Protein AF-A0A9D6R4K4-F1 (afdb_monomer)

Foldseek 3Di:
DDADDDDDPDPPLDPVCLVVVQVLCVSLPNLLAEEEEEAQQCLVPCSVVQQVSNQVSVVVSNYNYDYLDPNDPVSVPDPVSVVSVVSGSHYHYHHHHD

Solvent-accessible surface area (backbone atoms only — not comparable to full-atom values): 5668 Å² total; per-residue (Å²): 132,88,79,92,83,85,88,77,97,69,74,77,74,35,81,90,42,51,66,60,53,50,53,50,34,48,77,24,53,36,84,69,13,29,36,36,25,31,20,40,31,17,44,90,70,55,30,67,59,54,21,49,47,42,34,52,39,43,42,75,73,62,35,47,57,44,69,45,86,45,54,49,77,77,42,71,79,29,69,69,54,52,57,57,56,72,66,40,51,38,80,44,76,48,74,68,63,132

Nearest PDB structures (foldseek):
  6a4s-assembly1_B  TM=7.081E-01  e=1.751E-01  Salmonella enterica subsp. enterica serovar Typhimurium str. LT2
  5jx2-assembly1_A  TM=6.460E-01  e=1.888E+00  Treponema pallidum subsp. pallidum str. Nichols
  6bgd-assembly1_A  TM=5.682E-01  e=2.290E+00  Treponema pallidum subsp. pallidum str. Nichols
  6bgc-assembly1_A  TM=5.449E-01  e=3.157E+00  Treponema pallidum subsp. pallidum str. Nichols
  4rzs-assembly1_A  TM=5.270E-01  e=5.631E+00  Escherichia coli DH1

pLDDT: mean 96.29, std 3.65, range [66.81, 98.69]

Secondary structure (DSSP, 8-state):
-PPP-----S-TTSGGGHHHHHHHHHHTTGGG-EEEEE-GGGGGS-HHHHHHHHHHHHHHTT-EEEE----SHHHHT-HHHHHHHHT-SEEEEPPS--

Sequence (98 aa):
MAGTIALVGGGEFRAPCDEMDRALIELAGGQSARVGIIPTAAARENPRLAAQNGVNHFRRLGASTGAIMIVQRANADSPRFAAQIDDLTLAYLTGGDP

Structure (mmCIF, N/CA/C/O backbone):
data_AF-A0A9D6R4K4-F1
#
_entry.id   AF-A0A9D6R4K4-F1
#
loop_
_atom_site.group_PDB
_atom_site.id
_atom_site.type_symbol
_atom_site.label_atom_id
_atom_site.label_alt_id
_atom_site.label_comp_id
_atom_site.label_asym_id
_atom_site.label_entity_id
_atom_site.label_seq_id
_atom_site.pdbx_PDB_ins_code
_atom_site.Cartn_x
_atom_site.Cartn_y
_atom_site.Cartn_z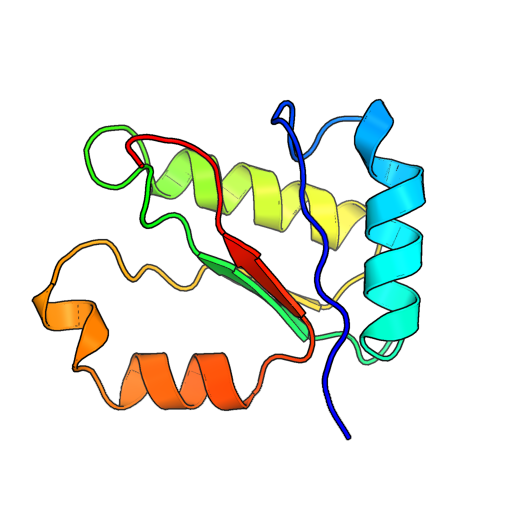
_atom_site.occupancy
_atom_site.B_iso_or_equiv
_atom_site.auth_seq_id
_atom_site.auth_comp_id
_atom_site.auth_asym_id
_atom_site.auth_atom_id
_atom_site.pdbx_PDB_model_num
ATOM 1 N N . MET A 1 1 ? -21.119 2.756 -0.374 1.00 66.81 1 MET A N 1
ATOM 2 C CA . MET A 1 1 ? -20.572 4.078 0.008 1.00 66.81 1 MET A CA 1
ATOM 3 C C . MET A 1 1 ? -19.236 4.226 -0.705 1.00 66.81 1 MET A C 1
ATOM 5 O O . MET A 1 1 ? -18.588 3.205 -0.896 1.00 66.81 1 MET A O 1
ATOM 9 N N . ALA A 1 2 ? -18.861 5.419 -1.166 1.00 86.56 2 A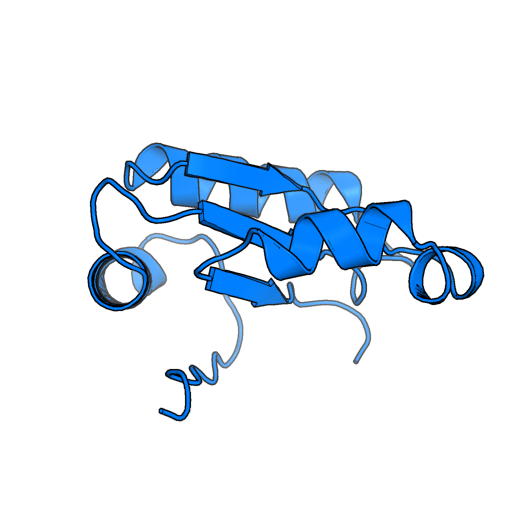LA A N 1
ATOM 10 C CA . ALA A 1 2 ? -17.538 5.620 -1.764 1.00 86.56 2 ALA A CA 1
ATOM 11 C C . ALA A 1 2 ? -16.448 5.536 -0.678 1.00 86.56 2 ALA A C 1
ATOM 13 O O . ALA A 1 2 ? -16.696 5.949 0.454 1.00 86.56 2 ALA A O 1
ATOM 14 N N . GLY A 1 3 ? -15.283 4.976 -1.013 1.00 91.25 3 GLY A N 1
ATOM 15 C CA . GLY A 1 3 ? -14.138 4.894 -0.102 1.00 91.25 3 GLY A CA 1
ATOM 16 C C . GLY A 1 3 ? -13.361 6.210 -0.001 1.00 91.25 3 GLY A C 1
ATOM 17 O O . GLY A 1 3 ? -13.528 7.110 -0.825 1.00 91.25 3 GLY A O 1
ATOM 18 N N . THR A 1 4 ? -12.492 6.309 1.004 1.00 95.88 4 THR A N 1
ATOM 19 C CA . THR A 1 4 ? -11.565 7.437 1.165 1.00 95.88 4 THR A CA 1
ATOM 20 C C . THR A 1 4 ? -10.443 7.359 0.134 1.00 95.88 4 THR A C 1
ATOM 22 O O . THR A 1 4 ? -9.875 6.292 -0.089 1.00 95.88 4 THR A O 1
ATOM 25 N N . ILE A 1 5 ? -10.084 8.501 -0.456 1.00 96.75 5 ILE A N 1
ATOM 26 C CA . ILE A 1 5 ? -8.920 8.639 -1.337 1.00 96.75 5 ILE A CA 1
ATOM 27 C C . ILE A 1 5 ? -7.928 9.591 -0.673 1.00 96.75 5 ILE A C 1
ATOM 29 O O . ILE A 1 5 ? -8.296 10.700 -0.288 1.00 96.75 5 ILE A O 1
ATOM 33 N N . ALA A 1 6 ? -6.671 9.164 -0.569 1.00 96.38 6 ALA A N 1
ATOM 34 C CA . ALA A 1 6 ? -5.558 9.999 -0.137 1.00 96.38 6 ALA A CA 1
ATOM 35 C C . ALA A 1 6 ? -4.616 10.256 -1.314 1.00 96.38 6 ALA A C 1
ATOM 37 O O . ALA A 1 6 ? -4.236 9.329 -2.027 1.00 96.38 6 ALA A O 1
ATOM 38 N N . LEU A 1 7 ? -4.236 11.519 -1.504 1.00 96.88 7 LEU A N 1
ATOM 39 C CA . LEU A 1 7 ? -3.258 11.934 -2.505 1.00 96.88 7 LEU A CA 1
ATOM 40 C C . LEU A 1 7 ? -1.982 12.344 -1.774 1.00 96.88 7 LEU A C 1
ATOM 42 O O . LEU A 1 7 ? -1.986 13.308 -1.010 1.00 96.88 7 LEU A O 1
ATOM 46 N N . VAL A 1 8 ? -0.904 11.591 -1.986 1.00 94.88 8 VAL A N 1
ATOM 47 C CA . VAL A 1 8 ? 0.360 11.753 -1.260 1.00 94.88 8 VAL A CA 1
ATOM 48 C C . VAL A 1 8 ? 1.436 12.201 -2.240 1.00 94.88 8 VAL A C 1
ATOM 50 O O . VAL A 1 8 ? 1.680 11.538 -3.242 1.00 94.88 8 VAL A O 1
ATOM 53 N N . GLY A 1 9 ? 2.094 13.327 -1.953 1.00 93.50 9 GLY A N 1
ATOM 54 C CA . GLY A 1 9 ? 3.105 13.932 -2.834 1.00 93.50 9 GLY A CA 1
ATOM 55 C C . GLY A 1 9 ? 4.474 13.234 -2.851 1.00 93.50 9 GLY A C 1
ATOM 56 O O . GLY A 1 9 ? 5.421 13.792 -3.399 1.00 93.50 9 GLY A O 1
ATOM 57 N N . GLY A 1 10 ? 4.595 12.054 -2.237 1.00 91.06 10 GLY A N 1
ATOM 58 C CA . GLY A 1 10 ? 5.835 11.285 -2.096 1.00 91.06 10 GLY A CA 1
ATOM 59 C C . GLY A 1 10 ? 6.452 11.338 -0.695 1.00 91.06 10 GLY A C 1
ATOM 60 O O . GLY A 1 10 ? 5.945 11.994 0.216 1.00 91.06 10 GLY A O 1
ATOM 61 N N . GLY A 1 11 ? 7.564 10.618 -0.524 1.00 92.12 11 GLY A N 1
ATOM 62 C CA . GLY A 1 11 ? 8.214 10.454 0.782 1.00 92.12 11 GLY A CA 1
ATOM 63 C C . GLY A 1 11 ? 7.541 9.390 1.649 1.00 92.12 11 GLY A C 1
ATOM 64 O O . GLY A 1 11 ? 7.671 9.432 2.872 1.00 92.12 11 GLY A O 1
ATOM 65 N N . GLU A 1 12 ? 6.843 8.456 1.005 1.00 94.62 12 GLU A N 1
ATOM 66 C CA . GLU A 1 12 ? 6.079 7.387 1.625 1.00 94.62 12 GLU A CA 1
ATOM 67 C C . GLU A 1 12 ? 6.896 6.559 2.623 1.00 94.62 12 GLU A C 1
ATOM 69 O O . GLU A 1 12 ? 8.119 6.417 2.522 1.00 94.62 12 GLU A O 1
ATOM 74 N N . PHE A 1 13 ? 6.185 5.972 3.588 1.00 96.62 13 PHE A N 1
ATOM 75 C CA . PHE A 1 13 ? 6.727 5.018 4.56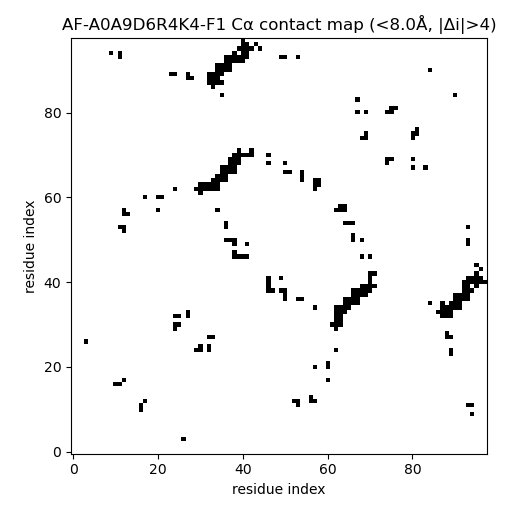2 1.00 96.62 13 PHE A CA 1
ATOM 76 C C . PHE A 1 13 ? 7.791 5.599 5.507 1.00 96.62 13 PHE A C 1
ATOM 78 O O . PHE A 1 13 ? 8.643 4.881 6.041 1.00 96.62 13 PHE A O 1
ATOM 85 N N . ARG A 1 14 ? 7.751 6.916 5.727 1.00 95.06 14 ARG A N 1
ATOM 86 C CA . ARG A 1 14 ? 8.639 7.645 6.643 1.00 95.06 14 ARG A CA 1
ATOM 87 C C . ARG A 1 14 ? 7.853 8.223 7.814 1.00 95.06 14 ARG A C 1
ATOM 89 O O . ARG A 1 14 ? 6.637 8.362 7.748 1.00 95.06 14 ARG A O 1
ATOM 96 N N . ALA A 1 15 ? 8.572 8.621 8.863 1.00 95.25 15 ALA A N 1
ATOM 97 C CA . ALA A 1 15 ? 7.981 9.193 10.075 1.00 95.25 15 ALA A CA 1
ATOM 98 C C . ALA A 1 15 ? 7.019 10.380 9.833 1.00 95.25 15 ALA A C 1
ATOM 100 O O . ALA A 1 15 ? 6.039 10.474 10.558 1.00 95.25 15 ALA A O 1
ATOM 101 N N . PRO A 1 16 ? 7.202 11.260 8.827 1.00 95.88 16 PRO A N 1
ATOM 102 C CA . PRO A 1 16 ? 6.208 12.299 8.541 1.00 95.88 16 PRO A CA 1
ATOM 103 C C . PRO A 1 16 ? 4.849 11.773 8.047 1.00 95.88 16 PRO A C 1
ATOM 105 O O . PRO A 1 16 ? 3.856 12.483 8.154 1.00 95.88 16 PRO A O 1
ATOM 108 N N . CYS A 1 17 ? 4.782 10.547 7.516 1.00 96.56 17 CYS A N 1
ATOM 109 C CA . CYS A 1 17 ? 3.538 9.932 7.037 1.00 96.56 17 CYS A CA 1
ATOM 110 C C . CYS A 1 17 ? 2.773 9.189 8.141 1.00 96.56 17 CYS A C 1
ATOM 112 O O . CYS A 1 17 ? 1.601 8.879 7.963 1.00 96.56 17 CYS A O 1
ATOM 114 N N . ASP A 1 18 ? 3.409 8.920 9.284 1.00 97.56 18 ASP A N 1
ATOM 115 C CA . ASP A 1 18 ? 2.869 8.089 10.365 1.00 97.56 18 ASP A CA 1
ATOM 116 C C . ASP A 1 18 ? 1.483 8.547 10.863 1.00 97.56 18 ASP A C 1
ATOM 118 O O . ASP A 1 18 ? 0.639 7.713 11.178 1.00 97.56 18 ASP A O 1
ATOM 122 N N . GLU A 1 19 ? 1.240 9.856 10.975 1.00 97.62 19 GLU A N 1
ATOM 123 C CA . GLU A 1 19 ? -0.054 10.392 11.430 1.00 97.62 19 GLU A CA 1
ATOM 124 C C . GLU A 1 19 ? -1.163 10.136 10.402 1.00 97.62 19 GLU A C 1
ATOM 126 O O . GLU A 1 19 ? -2.207 9.571 10.731 1.00 97.62 19 GLU A O 1
ATOM 131 N N . MET A 1 20 ? -0.899 10.481 9.140 1.00 97.25 20 MET A N 1
ATOM 132 C CA . MET A 1 20 ? -1.817 10.249 8.026 1.00 97.25 20 MET A CA 1
ATOM 133 C C . MET A 1 20 ? -2.106 8.755 7.847 1.00 97.25 20 MET A C 1
ATOM 135 O O . MET A 1 20 ? -3.262 8.363 7.723 1.00 97.25 20 MET A O 1
ATOM 139 N N . ASP A 1 21 ? -1.076 7.910 7.867 1.00 97.81 21 ASP A N 1
ATOM 140 C CA . ASP A 1 21 ? -1.230 6.475 7.639 1.00 97.81 21 ASP A CA 1
ATOM 141 C C . ASP A 1 21 ? -1.999 5.796 8.781 1.00 97.81 21 ASP A C 1
ATOM 143 O O . ASP A 1 21 ? -2.791 4.890 8.521 1.00 97.81 21 ASP A O 1
ATOM 147 N N . ARG A 1 22 ? -1.860 6.265 10.032 1.00 98.12 22 ARG A N 1
ATOM 148 C CA . ARG A 1 22 ? -2.733 5.826 11.137 1.00 98.12 22 ARG A CA 1
ATOM 149 C C . ARG A 1 22 ? -4.185 6.236 10.910 1.00 98.12 22 ARG A C 1
ATOM 151 O O . ARG A 1 22 ? -5.071 5.408 11.092 1.00 98.12 22 ARG A O 1
ATOM 158 N N . ALA A 1 23 ? -4.440 7.466 10.464 1.00 97.94 23 ALA A N 1
ATOM 159 C CA . ALA A 1 23 ? -5.799 7.899 10.139 1.00 97.94 23 ALA A CA 1
ATOM 160 C C . ALA A 1 23 ? -6.418 7.058 9.006 1.00 97.94 23 ALA A C 1
ATOM 162 O O . ALA A 1 23 ? -7.593 6.700 9.073 1.00 97.94 23 ALA A O 1
ATOM 163 N N . LEU A 1 24 ? -5.629 6.680 7.994 1.00 97.88 24 LEU A N 1
ATOM 164 C CA . LEU A 1 24 ? -6.079 5.788 6.923 1.00 97.88 24 LEU A CA 1
ATOM 165 C C . LEU A 1 24 ? -6.364 4.369 7.421 1.00 97.88 24 LEU A C 1
ATOM 167 O O . LEU A 1 24 ? -7.348 3.778 6.986 1.00 97.88 24 LEU A O 1
ATOM 171 N N . ILE A 1 25 ? -5.559 3.835 8.346 1.00 97.94 25 ILE A N 1
ATOM 172 C CA . ILE A 1 25 ? -5.830 2.542 8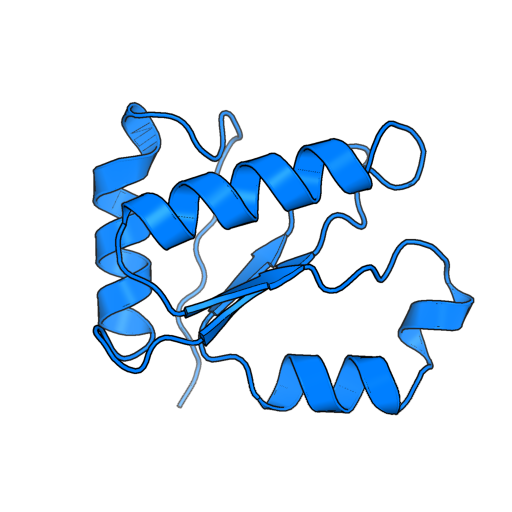.996 1.00 97.94 25 ILE A CA 1
ATOM 173 C C . ILE A 1 25 ? -7.171 2.584 9.739 1.00 97.94 25 ILE A C 1
ATOM 175 O O . ILE A 1 25 ? -7.991 1.686 9.554 1.00 97.94 25 ILE A O 1
ATOM 179 N N . GLU A 1 26 ? -7.433 3.629 10.527 1.00 97.81 26 GLU A N 1
ATOM 180 C CA . GLU A 1 26 ? -8.704 3.776 11.250 1.00 97.81 26 GLU A CA 1
ATOM 181 C C . GLU A 1 26 ? -9.900 3.840 10.291 1.00 97.81 26 GLU A C 1
ATOM 183 O O . GLU A 1 26 ? -10.874 3.103 10.458 1.00 97.81 26 GLU A O 1
ATOM 188 N N . LEU A 1 27 ? -9.796 4.631 9.218 1.00 96.81 27 LEU A N 1
ATOM 189 C CA . LEU A 1 27 ? -10.822 4.699 8.170 1.00 96.81 27 LEU A CA 1
ATOM 190 C C . LEU A 1 27 ? -11.005 3.365 7.426 1.00 96.81 27 LEU A C 1
ATOM 192 O O . LEU A 1 27 ? -12.101 3.071 6.952 1.00 96.81 27 LEU A O 1
ATOM 196 N N . ALA A 1 28 ? -9.955 2.548 7.351 1.00 9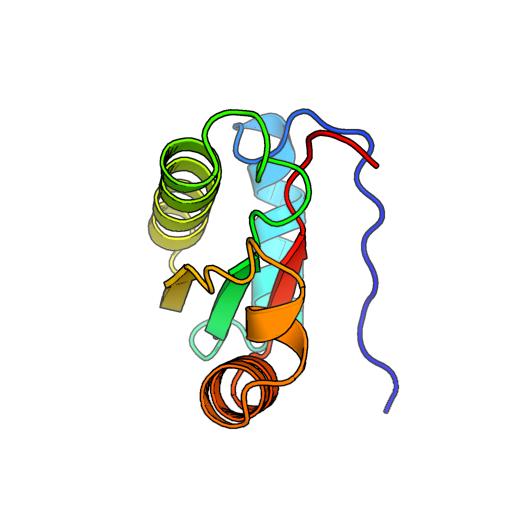6.50 28 ALA A N 1
ATOM 197 C CA . ALA A 1 28 ? -9.959 1.220 6.745 1.00 96.50 28 ALA A CA 1
ATOM 198 C C . ALA A 1 28 ? -10.410 0.100 7.706 1.00 96.50 28 ALA A C 1
ATOM 200 O O . ALA A 1 28 ? -10.316 -1.079 7.354 1.00 96.50 28 ALA A O 1
ATOM 201 N N . GLY A 1 29 ? -10.903 0.435 8.904 1.00 94.62 29 GLY A N 1
ATOM 202 C CA . GLY A 1 29 ? -11.432 -0.526 9.879 1.00 94.62 29 GLY A CA 1
ATOM 203 C C . GLY A 1 29 ? -10.523 -0.799 11.083 1.00 94.62 29 GLY A C 1
ATOM 204 O O . GLY A 1 29 ? -10.718 -1.806 11.771 1.00 94.62 29 GLY A O 1
ATOM 205 N N . GLY A 1 30 ? -9.532 0.059 11.341 1.00 95.12 30 GLY A N 1
ATOM 206 C CA . GLY A 1 30 ? -8.667 0.003 12.523 1.00 95.12 30 GLY A CA 1
ATOM 207 C C . GLY A 1 30 ? -7.924 -1.329 12.625 1.00 95.12 30 GLY A C 1
ATOM 208 O O . GLY A 1 30 ? -7.198 -1.725 11.715 1.00 95.12 30 GLY A O 1
ATOM 209 N N . GLN A 1 31 ? -8.152 -2.081 13.706 1.00 91.06 31 GLN A N 1
ATOM 210 C CA . GLN A 1 31 ? -7.543 -3.409 13.907 1.00 91.06 31 GLN A CA 1
ATOM 211 C C . GLN A 1 31 ? -7.933 -4.445 12.838 1.00 91.06 31 GLN A C 1
ATOM 213 O O . GLN A 1 31 ? -7.217 -5.425 12.648 1.00 91.06 31 GLN A O 1
ATOM 218 N N . SER A 1 32 ? -9.056 -4.244 12.141 1.00 94.44 32 SER A N 1
ATOM 219 C CA . SER A 1 32 ? -9.488 -5.110 11.034 1.00 94.44 32 SER A CA 1
ATOM 220 C C . SER A 1 32 ? -8.962 -4.642 9.672 1.00 94.44 32 SER A C 1
ATOM 222 O O . SER A 1 32 ? -9.317 -5.231 8.650 1.00 94.44 32 SER A O 1
ATOM 224 N N . ALA A 1 33 ? -8.137 -3.589 9.631 1.00 97.12 33 ALA A N 1
ATOM 225 C CA . ALA A 1 33 ? -7.608 -3.064 8.384 1.00 97.12 33 ALA A CA 1
ATOM 226 C C . ALA A 1 33 ? -6.689 -4.078 7.687 1.00 97.12 33 ALA A C 1
ATOM 228 O O . ALA A 1 33 ? -5.757 -4.626 8.286 1.00 97.12 33 ALA A O 1
ATOM 229 N N . ARG A 1 34 ? -6.941 -4.287 6.392 1.00 98.06 34 ARG A N 1
ATOM 230 C CA . ARG A 1 34 ? -6.175 -5.157 5.494 1.00 98.06 34 ARG A CA 1
ATOM 231 C C . ARG A 1 34 ? -5.544 -4.292 4.414 1.00 98.06 34 ARG A C 1
ATOM 233 O O . ARG A 1 34 ? -6.222 -3.858 3.482 1.00 98.06 34 ARG A O 1
ATOM 240 N N . VAL A 1 35 ? -4.255 -4.010 4.586 1.00 98.50 35 VAL A N 1
ATOM 241 C CA . VAL A 1 35 ? -3.489 -3.063 3.773 1.00 98.50 35 VAL A CA 1
ATOM 242 C C . VAL A 1 35 ? -2.676 -3.796 2.710 1.00 98.50 35 VAL A C 1
ATOM 244 O O . VAL A 1 35 ? -1.714 -4.504 3.026 1.00 98.50 35 VAL A O 1
ATOM 247 N N . GLY A 1 36 ? -3.019 -3.597 1.441 1.00 98.69 36 GLY A N 1
ATOM 248 C CA . GLY A 1 36 ? -2.265 -4.131 0.309 1.00 98.69 36 GLY A CA 1
ATOM 249 C C . GLY A 1 36 ? -1.288 -3.106 -0.252 1.00 98.69 36 GLY A C 1
ATOM 250 O O . GLY A 1 36 ? -1.698 -2.019 -0.652 1.00 98.69 36 GLY A O 1
ATOM 251 N N . ILE A 1 37 ? -0.004 -3.460 -0.319 1.00 98.69 37 ILE A N 1
ATOM 252 C CA . ILE A 1 37 ? 1.036 -2.628 -0.942 1.00 98.69 37 ILE A CA 1
ATOM 253 C C . ILE A 1 37 ? 1.227 -3.070 -2.393 1.00 98.69 37 ILE A C 1
ATOM 255 O O . ILE A 1 37 ? 1.601 -4.219 -2.643 1.00 98.69 37 ILE A O 1
ATOM 259 N N . ILE A 1 38 ? 0.984 -2.164 -3.339 1.00 98.56 38 ILE A N 1
ATOM 260 C CA . ILE A 1 38 ? 1.015 -2.422 -4.783 1.00 98.56 38 ILE A CA 1
ATOM 261 C C . ILE A 1 38 ? 2.183 -1.629 -5.395 1.00 98.56 38 ILE A C 1
ATOM 263 O O . ILE A 1 38 ? 2.065 -0.420 -5.609 1.00 98.56 38 ILE A O 1
ATOM 267 N N . PRO A 1 39 ? 3.329 -2.277 -5.676 1.00 98.31 39 PRO A N 1
ATOM 268 C CA . PRO A 1 39 ? 4.550 -1.596 -6.096 1.00 98.31 39 PRO A CA 1
ATOM 269 C C . PRO A 1 39 ? 4.675 -1.473 -7.623 1.00 98.31 39 PRO A C 1
ATOM 271 O O . PRO A 1 39 ? 5.773 -1.590 -8.168 1.00 98.31 39 PRO A O 1
ATOM 274 N N . THR A 1 40 ? 3.559 -1.328 -8.343 1.00 98.31 40 THR A N 1
ATOM 275 C CA . THR A 1 40 ? 3.542 -1.379 -9.816 1.00 98.31 40 THR A CA 1
ATOM 276 C C . THR A 1 40 ? 4.395 -0.280 -10.443 1.00 98.31 40 THR A C 1
ATOM 278 O O . THR A 1 40 ? 5.136 -0.567 -11.378 1.00 98.31 40 THR A O 1
ATOM 281 N N . ALA A 1 41 ? 4.364 0.941 -9.901 1.00 97.69 41 ALA A N 1
ATOM 282 C CA . ALA A 1 41 ? 5.186 2.048 -10.398 1.00 97.69 41 ALA A CA 1
ATOM 283 C C . ALA A 1 41 ? 6.695 1.755 -10.271 1.00 97.69 41 ALA A C 1
ATOM 285 O O . ALA A 1 41 ? 7.495 2.171 -11.102 1.00 97.69 41 ALA A O 1
ATOM 286 N N . ALA A 1 42 ? 7.101 0.954 -9.283 1.00 97.38 42 ALA A N 1
ATOM 287 C CA . ALA A 1 42 ? 8.488 0.534 -9.098 1.00 97.38 42 ALA A CA 1
ATOM 288 C C . ALA A 1 42 ? 8.872 -0.704 -9.935 1.00 97.38 42 ALA A C 1
ATOM 290 O O . ALA A 1 42 ? 9.955 -1.256 -9.740 1.00 97.38 42 ALA A O 1
ATOM 291 N N . ALA A 1 43 ? 8.022 -1.181 -10.857 1.00 97.25 43 ALA A N 1
ATOM 292 C CA . ALA A 1 43 ? 8.250 -2.420 -11.613 1.00 97.25 43 ALA A CA 1
ATOM 293 C C . ALA A 1 43 ? 9.563 -2.433 -12.417 1.00 97.25 43 ALA A C 1
ATOM 295 O O . ALA A 1 43 ? 10.165 -3.495 -12.582 1.00 97.25 43 ALA A O 1
ATOM 296 N N . ARG A 1 44 ? 10.009 -1.265 -12.898 1.00 95.75 44 ARG A N 1
ATOM 297 C CA . ARG A 1 44 ? 11.262 -1.087 -13.657 1.00 95.75 44 ARG A CA 1
ATOM 298 C C . ARG A 1 44 ? 12.481 -0.795 -12.775 1.00 95.75 44 ARG A C 1
ATOM 300 O O . ARG A 1 44 ? 13.586 -0.674 -13.293 1.00 95.75 44 ARG A O 1
ATOM 307 N N . GLU A 1 45 ? 12.277 -0.687 -11.466 1.00 94.75 45 GLU A N 1
ATOM 308 C CA . GLU A 1 45 ? 13.307 -0.390 -10.476 1.00 94.75 45 GLU A CA 1
ATOM 309 C C . GLU A 1 45 ? 13.471 -1.584 -9.522 1.00 94.75 45 GLU A C 1
ATOM 311 O O . GLU A 1 45 ? 13.960 -2.644 -9.914 1.00 94.75 45 GLU A O 1
ATOM 316 N N . ASN A 1 46 ? 13.052 -1.442 -8.261 1.00 96.75 46 ASN A N 1
ATOM 317 C CA . ASN A 1 46 ? 13.084 -2.509 -7.271 1.00 96.75 46 ASN A CA 1
ATOM 318 C C . ASN A 1 46 ? 11.720 -2.649 -6.573 1.00 96.75 46 ASN A C 1
ATOM 320 O O . ASN A 1 46 ? 11.544 -2.198 -5.435 1.00 96.75 46 ASN A O 1
ATOM 324 N N . PRO A 1 47 ? 10.747 -3.325 -7.211 1.00 97.69 47 PRO A N 1
ATOM 325 C CA . PRO A 1 47 ? 9.393 -3.414 -6.675 1.00 97.69 47 PRO A CA 1
ATOM 326 C C . PRO A 1 47 ? 9.330 -4.254 -5.393 1.00 97.69 47 PRO A C 1
ATOM 328 O O . PRO A 1 47 ? 8.449 -4.056 -4.561 1.00 97.69 47 PRO A O 1
ATOM 331 N N . ARG A 1 48 ? 10.284 -5.178 -5.191 1.00 98.12 48 ARG A N 1
ATOM 332 C CA . ARG A 1 48 ? 10.388 -5.959 -3.948 1.00 98.12 48 ARG A CA 1
ATOM 333 C C . ARG A 1 48 ? 10.785 -5.075 -2.773 1.00 98.12 48 ARG A C 1
ATOM 335 O O . ARG A 1 48 ? 10.207 -5.217 -1.701 1.00 98.12 48 ARG A O 1
ATOM 342 N N . LEU A 1 49 ? 11.739 -4.166 -2.974 1.00 98.06 49 LEU A N 1
ATOM 343 C CA . LEU A 1 49 ? 12.146 -3.211 -1.946 1.00 98.06 49 LEU A CA 1
ATOM 344 C C . LEU A 1 49 ? 11.016 -2.226 -1.626 1.00 98.06 49 LEU A C 1
ATOM 346 O O . LEU A 1 49 ? 10.716 -2.022 -0.453 1.00 98.06 49 LEU A O 1
ATOM 350 N N . ALA A 1 50 ? 10.346 -1.680 -2.647 1.00 98.00 50 ALA A N 1
ATOM 351 C CA . ALA A 1 50 ? 9.199 -0.788 -2.461 1.00 98.00 50 ALA A CA 1
ATOM 352 C C . ALA A 1 50 ? 8.077 -1.463 -1.649 1.00 98.00 50 ALA A C 1
ATOM 354 O O . ALA A 1 50 ? 7.603 -0.914 -0.653 1.00 98.00 50 ALA A O 1
ATOM 355 N N . ALA A 1 51 ? 7.725 -2.703 -2.007 1.00 98.50 51 ALA A N 1
ATOM 356 C CA . ALA A 1 51 ? 6.762 -3.502 -1.258 1.00 98.50 51 ALA A CA 1
ATOM 357 C C . ALA A 1 51 ? 7.210 -3.765 0.185 1.00 98.50 51 ALA A C 1
ATOM 359 O O . ALA A 1 51 ? 6.420 -3.611 1.115 1.00 98.50 51 ALA A O 1
ATOM 360 N N . GLN A 1 52 ? 8.474 -4.148 0.387 1.00 98.50 52 GLN A N 1
ATOM 361 C CA . GLN A 1 52 ? 9.003 -4.453 1.714 1.00 98.50 52 GLN A CA 1
ATOM 362 C C . GLN A 1 52 ? 8.988 -3.228 2.635 1.00 98.50 52 GLN A C 1
ATOM 364 O O . GLN A 1 52 ? 8.658 -3.365 3.815 1.00 98.50 52 GLN A O 1
ATOM 369 N N . ASN A 1 53 ? 9.299 -2.042 2.107 1.00 98.31 53 ASN A N 1
ATOM 370 C CA . ASN A 1 53 ? 9.230 -0.787 2.854 1.00 98.31 53 ASN A CA 1
ATOM 371 C C . ASN A 1 53 ? 7.800 -0.506 3.329 1.00 98.31 53 ASN A C 1
ATOM 373 O O . ASN A 1 53 ? 7.595 -0.273 4.521 1.00 98.31 53 ASN A O 1
ATOM 377 N N . GLY A 1 54 ? 6.812 -0.619 2.435 1.00 98.38 54 GLY A N 1
ATOM 378 C CA . GLY A 1 54 ? 5.403 -0.431 2.786 1.00 98.38 54 GLY A CA 1
ATOM 379 C C . GLY A 1 54 ? 4.902 -1.457 3.801 1.00 98.38 54 GLY A C 1
ATOM 380 O O . GLY A 1 54 ? 4.307 -1.091 4.812 1.00 98.38 54 GLY A O 1
ATOM 381 N N . VAL A 1 55 ? 5.217 -2.740 3.595 1.00 98.62 55 VAL A N 1
ATOM 382 C CA . VAL A 1 55 ? 4.834 -3.826 4.514 1.00 98.62 55 VAL A CA 1
ATOM 383 C C . VAL A 1 55 ? 5.434 -3.607 5.904 1.00 98.62 55 VAL A C 1
ATOM 385 O O . VAL A 1 55 ? 4.745 -3.777 6.907 1.00 98.62 55 VAL A O 1
ATOM 388 N N . ASN A 1 56 ? 6.706 -3.213 5.995 1.00 98.50 56 ASN A N 1
ATOM 389 C CA . ASN A 1 56 ? 7.344 -2.934 7.282 1.00 98.50 56 ASN A CA 1
ATOM 390 C C . ASN A 1 56 ? 6.722 -1.721 7.978 1.00 98.50 56 ASN A C 1
ATOM 392 O O . ASN A 1 56 ? 6.517 -1.751 9.192 1.00 98.50 56 ASN A O 1
ATOM 396 N N . HIS A 1 57 ? 6.412 -0.672 7.218 1.00 98.31 57 HIS A N 1
ATOM 397 C CA . HIS A 1 57 ? 5.802 0.546 7.736 1.00 98.31 57 HIS A CA 1
ATOM 398 C C . HIS A 1 57 ? 4.405 0.291 8.297 1.00 98.31 57 HIS A C 1
ATOM 400 O O . HIS A 1 57 ? 4.182 0.509 9.484 1.00 98.31 57 HIS A O 1
ATOM 406 N N . PHE A 1 58 ? 3.490 -0.273 7.508 1.00 98.06 58 PHE A N 1
ATOM 407 C CA . PHE A 1 58 ? 2.123 -0.533 7.969 1.00 98.06 58 PHE A CA 1
ATOM 408 C C . PHE A 1 58 ? 2.051 -1.598 9.068 1.00 98.06 58 PHE A C 1
ATOM 410 O O . PHE A 1 58 ? 1.228 -1.484 9.976 1.00 98.06 58 PHE A O 1
ATOM 417 N N . ARG A 1 59 ? 2.968 -2.577 9.073 1.00 97.25 59 ARG A N 1
ATOM 418 C CA . ARG A 1 59 ? 3.097 -3.519 10.193 1.00 97.25 59 ARG A CA 1
ATOM 419 C C . ARG A 1 59 ? 3.549 -2.820 11.476 1.00 97.25 59 ARG A C 1
ATOM 421 O O . ARG A 1 59 ? 3.007 -3.117 12.535 1.00 97.25 59 ARG A O 1
ATOM 428 N N . ARG A 1 60 ? 4.500 -1.876 11.401 1.00 97.50 60 ARG A N 1
ATOM 429 C CA . ARG A 1 60 ? 4.912 -1.044 12.552 1.00 97.50 60 ARG A CA 1
ATOM 430 C C . ARG A 1 60 ? 3.740 -0.224 13.098 1.00 97.50 60 ARG A C 1
ATOM 432 O O . ARG A 1 60 ? 3.672 -0.002 14.302 1.00 97.50 60 ARG A O 1
ATOM 439 N N . LEU A 1 61 ? 2.825 0.202 12.228 1.00 96.94 61 LEU A N 1
ATOM 440 C CA . LEU A 1 61 ? 1.608 0.928 12.601 1.00 96.94 61 LEU A CA 1
ATOM 441 C C . LEU A 1 61 ? 0.468 0.023 13.107 1.00 96.94 61 LEU A C 1
ATOM 443 O O . LEU A 1 61 ? -0.568 0.542 13.506 1.00 96.94 61 LEU A O 1
ATOM 447 N N . GLY A 1 62 ? 0.661 -1.301 13.140 1.00 94.44 62 GLY A N 1
ATOM 448 C CA . GLY A 1 62 ? -0.290 -2.258 13.715 1.00 94.44 62 GLY A CA 1
ATOM 449 C C . GLY A 1 62 ? -1.317 -2.837 12.738 1.00 94.44 62 GLY A C 1
ATOM 450 O O . GLY A 1 62 ? -2.221 -3.542 13.177 1.00 94.44 62 GLY A O 1
ATOM 451 N N . ALA A 1 63 ? -1.192 -2.584 11.433 1.00 96.25 63 ALA A N 1
ATOM 452 C CA . ALA A 1 63 ? -2.127 -3.101 10.436 1.00 96.25 63 ALA A CA 1
ATOM 453 C C . ALA A 1 63 ? -1.756 -4.508 9.933 1.00 96.25 63 ALA A C 1
ATOM 455 O O . ALA A 1 63 ? -0.576 -4.867 9.832 1.00 96.25 63 ALA A O 1
ATOM 456 N N . SER A 1 64 ? -2.766 -5.287 9.525 1.00 97.31 64 SER A N 1
ATOM 457 C CA . SER A 1 64 ? -2.546 -6.493 8.722 1.00 97.31 64 SER A CA 1
ATOM 458 C C . SER A 1 64 ? -2.156 -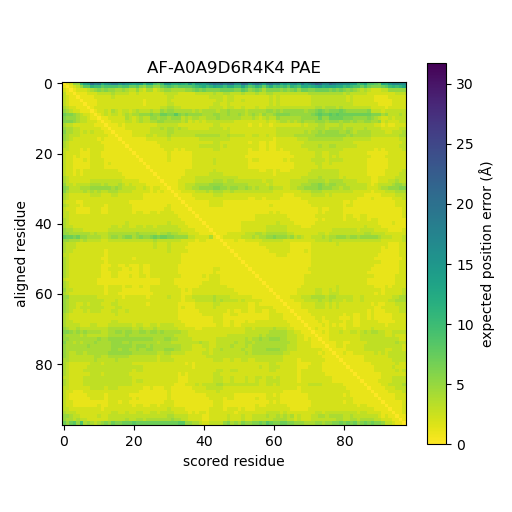6.071 7.309 1.00 97.31 64 SER A C 1
ATOM 460 O O . SER A 1 64 ? -2.912 -5.368 6.641 1.00 97.31 64 SER A O 1
ATOM 462 N N . THR A 1 65 ? -0.963 -6.445 6.846 1.00 98.06 65 THR A N 1
ATOM 463 C CA . THR A 1 65 ? -0.445 -5.957 5.563 1.00 98.06 65 THR A CA 1
ATOM 464 C C . THR A 1 65 ? 0.336 -7.005 4.783 1.00 98.06 65 THR A C 1
ATOM 466 O O . THR A 1 65 ? 1.037 -7.848 5.355 1.00 98.06 65 THR A O 1
ATOM 469 N N . GLY A 1 66 ? 0.229 -6.927 3.457 1.00 98.25 66 GLY A N 1
ATOM 470 C CA . GLY A 1 66 ? 0.934 -7.783 2.513 1.00 98.25 66 GLY A CA 1
ATOM 471 C C . GLY A 1 66 ? 1.219 -7.077 1.189 1.00 98.25 66 GLY A C 1
ATOM 472 O O . GLY A 1 66 ? 0.593 -6.079 0.837 1.00 98.25 66 GLY A O 1
ATOM 473 N N . ALA A 1 67 ? 2.185 -7.613 0.447 1.00 98.31 67 ALA A N 1
ATOM 474 C CA . ALA A 1 67 ? 2.527 -7.137 -0.887 1.00 98.31 67 ALA A CA 1
ATOM 475 C C . ALA A 1 67 ? 1.652 -7.809 -1.955 1.00 98.31 67 ALA A C 1
ATOM 477 O O . ALA A 1 67 ? 1.510 -9.035 -1.959 1.00 98.31 67 ALA A O 1
ATOM 478 N N . ILE A 1 68 ? 1.140 -7.025 -2.903 1.00 98.25 68 ILE A N 1
ATOM 479 C CA . ILE A 1 68 ? 0.410 -7.507 -4.079 1.00 98.25 68 ILE A CA 1
ATOM 480 C C . ILE A 1 68 ? 1.239 -7.163 -5.320 1.00 98.25 68 ILE A C 1
ATOM 482 O O . ILE A 1 68 ? 1.204 -6.053 -5.844 1.00 98.25 68 ILE A O 1
ATOM 486 N N . MET A 1 69 ? 2.046 -8.129 -5.761 1.00 97.94 69 MET A N 1
ATOM 487 C CA . MET A 1 69 ? 3.097 -7.944 -6.770 1.00 97.94 69 MET A CA 1
ATOM 488 C C . MET A 1 69 ? 2.554 -7.908 -8.210 1.00 97.94 69 MET A C 1
ATOM 490 O O . MET A 1 69 ? 2.906 -8.750 -9.035 1.00 97.94 69 MET A O 1
ATOM 494 N N . ILE A 1 70 ? 1.715 -6.920 -8.521 1.00 97.88 70 ILE A N 1
ATOM 495 C CA . ILE A 1 70 ? 1.237 -6.633 -9.881 1.00 97.88 70 ILE A CA 1
ATOM 496 C C . ILE A 1 70 ? 2.300 -5.775 -10.572 1.00 97.88 70 ILE A C 1
ATOM 498 O O . ILE A 1 70 ? 2.233 -4.553 -10.548 1.00 97.88 70 ILE A O 1
ATOM 502 N N . VAL A 1 71 ? 3.338 -6.401 -11.124 1.00 97.06 71 VAL A N 1
ATOM 503 C CA . VAL A 1 71 ? 4.511 -5.694 -11.693 1.00 97.06 71 VAL A CA 1
ATOM 504 C C . VAL A 1 71 ? 4.679 -5.918 -13.196 1.00 97.06 71 VAL A C 1
ATOM 506 O O . VAL A 1 71 ? 5.608 -5.410 -13.813 1.00 97.06 71 VAL A O 1
ATOM 509 N N . GLN A 1 72 ? 3.775 -6.681 -13.803 1.00 95.50 72 GLN A N 1
ATOM 510 C CA . GLN A 1 72 ? 3.687 -6.898 -15.242 1.00 95.50 72 GLN A CA 1
ATOM 511 C C . GLN A 1 72 ? 2.230 -6.793 -15.680 1.00 95.50 72 GLN A C 1
ATOM 513 O O . GLN A 1 72 ? 1.324 -7.131 -14.918 1.00 95.50 72 GLN A O 1
ATOM 518 N N . ARG A 1 73 ? 1.992 -6.410 -16.940 1.00 95.19 73 ARG A N 1
ATOM 519 C CA . ARG A 1 73 ? 0.630 -6.287 -17.485 1.00 95.19 73 ARG A CA 1
ATOM 520 C C . ARG A 1 73 ? -0.187 -7.571 -17.318 1.00 95.19 73 ARG A C 1
ATOM 522 O O . ARG A 1 73 ? -1.329 -7.497 -16.894 1.00 95.19 73 ARG A O 1
ATOM 529 N N . ALA A 1 74 ? 0.423 -8.734 -17.548 1.00 94.81 74 ALA A N 1
ATOM 530 C CA . ALA A 1 74 ? -0.235 -10.032 -17.385 1.00 94.81 74 ALA A CA 1
ATOM 531 C C . ALA A 1 74 ? -0.694 -10.320 -15.941 1.00 94.81 74 ALA A C 1
ATOM 533 O O . ALA A 1 74 ? -1.567 -11.155 -15.725 1.00 94.81 74 ALA A O 1
ATOM 534 N N . ASN A 1 75 ? -0.120 -9.650 -14.934 1.00 94.56 75 ASN A N 1
ATOM 535 C CA . ASN A 1 75 ? -0.594 -9.764 -13.557 1.00 94.56 75 ASN A CA 1
ATOM 536 C C . ASN A 1 75 ? -1.931 -9.040 -13.360 1.00 94.56 75 ASN A C 1
ATOM 538 O O . ASN A 1 75 ? -2.741 -9.496 -12.561 1.00 94.56 75 ASN A O 1
ATOM 542 N N . ALA A 1 76 ? -2.176 -7.947 -14.087 1.00 94.00 76 ALA A N 1
ATOM 543 C CA . ALA A 1 76 ? -3.387 -7.144 -13.927 1.00 94.00 76 ALA A CA 1
ATOM 544 C C . ALA A 1 76 ? -4.659 -7.910 -14.329 1.00 94.00 7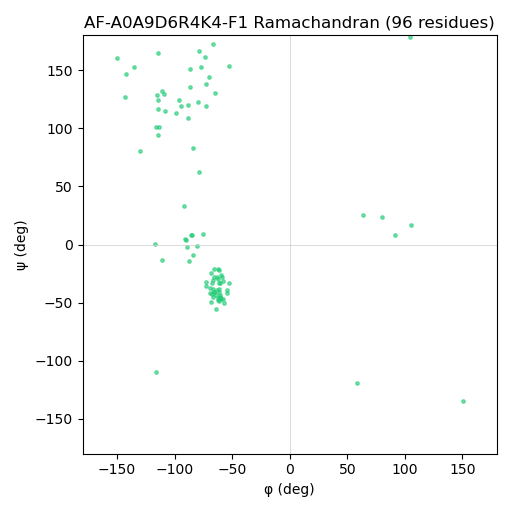6 ALA A C 1
ATOM 546 O O . ALA A 1 76 ? -5.712 -7.677 -13.747 1.00 94.00 76 ALA A O 1
ATOM 547 N N . ASP A 1 77 ? -4.543 -8.871 -15.249 1.00 96.12 77 ASP A N 1
ATOM 548 C CA . ASP A 1 77 ? -5.658 -9.717 -15.695 1.00 96.12 77 ASP A CA 1
ATOM 549 C C . ASP A 1 77 ? -5.798 -11.012 -14.866 1.00 96.12 77 ASP A C 1
ATOM 551 O O . ASP A 1 77 ? -6.602 -11.887 -15.183 1.00 96.12 77 ASP A O 1
ATOM 555 N N . SER A 1 78 ? -4.997 -11.183 -13.807 1.00 97.31 78 SER A N 1
ATOM 556 C CA . SER A 1 78 ? -5.008 -12.402 -12.999 1.00 97.31 78 SER A CA 1
ATOM 557 C C . SER A 1 78 ? -6.177 -12.414 -12.004 1.00 97.31 78 SER A C 1
ATOM 559 O O . SER A 1 78 ? -6.200 -11.580 -11.091 1.00 97.31 78 SER A O 1
ATOM 561 N N . PRO A 1 79 ? -7.068 -13.427 -12.042 1.00 96.81 79 PRO A N 1
ATOM 562 C CA . PRO A 1 79 ? -8.144 -13.565 -11.056 1.00 96.81 79 PRO A CA 1
ATOM 563 C C . PRO A 1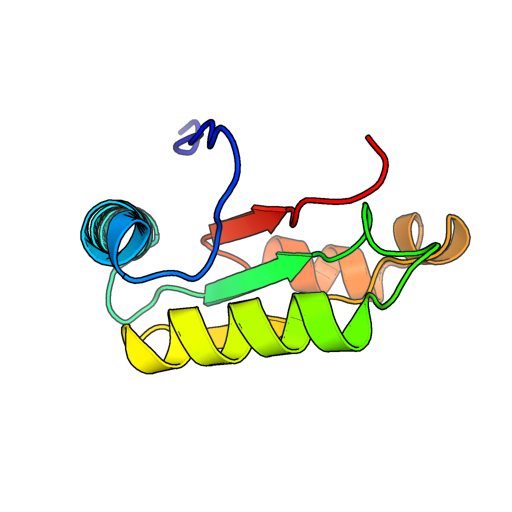 79 ? -7.631 -13.684 -9.617 1.00 96.81 79 PRO A C 1
ATOM 565 O O . PRO A 1 79 ? -8.297 -13.275 -8.671 1.00 96.81 79 PRO A O 1
ATOM 568 N N . ARG A 1 80 ? -6.414 -14.216 -9.442 1.00 96.25 80 ARG A N 1
ATOM 569 C CA . ARG A 1 80 ? -5.757 -14.314 -8.136 1.00 96.25 80 ARG A CA 1
ATOM 570 C C . ARG A 1 80 ? -5.500 -12.934 -7.532 1.00 96.25 80 ARG A C 1
ATOM 572 O O . ARG A 1 80 ? -5.765 -12.744 -6.352 1.00 96.25 80 ARG A O 1
ATOM 579 N N . PHE A 1 81 ? -4.950 -12.001 -8.310 1.00 97.50 81 PHE A N 1
ATOM 580 C CA . PHE A 1 81 ? -4.645 -10.659 -7.811 1.00 97.50 81 PHE A CA 1
ATOM 581 C C . PHE A 1 81 ? -5.917 -9.834 -7.608 1.00 97.50 81 PHE A C 1
ATOM 583 O O . PHE A 1 81 ? -5.999 -9.117 -6.616 1.00 97.50 81 PHE A O 1
ATOM 590 N N . ALA A 1 82 ? -6.926 -10.009 -8.468 1.00 97.06 82 ALA A N 1
ATOM 591 C CA . ALA A 1 82 ? -8.248 -9.418 -8.267 1.00 97.06 82 ALA A CA 1
ATOM 592 C C . ALA A 1 82 ? -8.857 -9.846 -6.920 1.00 97.06 82 ALA A C 1
ATOM 594 O O . ALA A 1 82 ? -9.178 -8.995 -6.101 1.00 97.06 82 ALA A O 1
ATOM 595 N N . ALA A 1 83 ? -8.875 -11.152 -6.625 1.00 97.00 83 ALA A N 1
ATOM 596 C CA . ALA A 1 83 ? -9.381 -11.663 -5.350 1.00 97.00 83 ALA A CA 1
ATOM 597 C C . ALA A 1 83 ? -8.596 -11.148 -4.128 1.00 97.00 83 ALA A C 1
ATOM 599 O O . ALA A 1 83 ? -9.170 -10.959 -3.061 1.00 97.00 83 ALA A O 1
ATOM 600 N N . GLN A 1 84 ? -7.285 -10.912 -4.264 1.00 96.38 84 GLN A N 1
ATOM 601 C CA . GLN A 1 84 ? -6.496 -10.294 -3.194 1.00 96.38 84 GLN A CA 1
ATOM 602 C C . GLN A 1 84 ? -6.864 -8.823 -2.976 1.00 96.38 84 GLN A C 1
ATOM 604 O O . GLN A 1 84 ? -6.864 -8.384 -1.832 1.00 96.38 84 GLN A O 1
ATOM 609 N N . ILE A 1 85 ? -7.152 -8.075 -4.047 1.00 96.50 85 ILE A N 1
ATOM 610 C CA . ILE A 1 85 ? -7.577 -6.671 -3.970 1.00 96.50 85 ILE A CA 1
ATOM 611 C C . ILE A 1 85 ? -8.982 -6.559 -3.371 1.00 96.50 85 ILE A C 1
ATOM 613 O O . ILE A 1 85 ? -9.193 -5.699 -2.521 1.00 96.50 85 ILE A O 1
ATOM 617 N N . ASP A 1 86 ? -9.906 -7.443 -3.757 1.00 96.69 86 ASP A N 1
ATOM 618 C CA . ASP A 1 86 ? -11.280 -7.475 -3.234 1.00 96.69 86 ASP A CA 1
ATOM 619 C C . ASP A 1 86 ? -11.327 -7.696 -1.713 1.00 96.69 86 ASP A C 1
ATOM 621 O O . ASP A 1 86 ? -12.266 -7.269 -1.042 1.00 96.69 86 ASP A O 1
ATOM 625 N N . ASP A 1 87 ? -10.301 -8.344 -1.156 1.00 96.25 87 ASP A N 1
ATOM 626 C CA . ASP A 1 87 ? -10.172 -8.567 0.281 1.00 96.25 87 ASP A CA 1
ATOM 627 C C . ASP A 1 87 ? -9.549 -7.375 1.031 1.00 96.25 87 ASP A C 1
ATOM 629 O O . ASP A 1 87 ? -9.536 -7.351 2.258 1.00 96.25 87 ASP A O 1
ATOM 633 N N . LEU A 1 88 ? -9.023 -6.359 0.348 1.00 97.50 88 LEU A N 1
ATOM 634 C CA . LEU A 1 88 ? -8.408 -5.218 1.024 1.00 97.50 88 LEU A CA 1
ATOM 635 C C . LEU A 1 88 ? -9.448 -4.261 1.598 1.00 97.50 88 LEU A C 1
ATOM 637 O O . LEU A 1 88 ? -10.547 -4.092 1.077 1.00 97.50 88 LEU A O 1
ATOM 641 N N . THR A 1 89 ? -9.050 -3.552 2.650 1.00 97.62 89 THR A N 1
ATOM 642 C CA . THR A 1 89 ? -9.765 -2.355 3.117 1.00 97.62 89 THR A CA 1
ATOM 643 C C . THR A 1 89 ? -8.967 -1.074 2.881 1.00 97.62 89 THR A C 1
ATOM 645 O O . THR A 1 89 ? -9.533 0.016 2.924 1.00 97.62 89 THR A O 1
ATOM 648 N N . LEU A 1 90 ? -7.672 -1.199 2.568 1.00 98.25 90 LEU A N 1
ATOM 649 C CA . LEU A 1 90 ? -6.804 -0.119 2.109 1.00 98.25 90 LEU A CA 1
ATOM 650 C C . LEU A 1 90 ? -5.836 -0.652 1.047 1.00 98.25 90 LEU A C 1
ATOM 652 O O . LEU A 1 90 ? -5.108 -1.614 1.286 1.00 98.25 90 LEU A O 1
ATOM 656 N N . ALA A 1 91 ? -5.790 -0.004 -0.113 1.00 98.25 91 ALA A N 1
ATOM 657 C CA . ALA A 1 91 ? -4.783 -0.257 -1.139 1.00 98.25 91 ALA A CA 1
ATOM 658 C C . ALA A 1 91 ? -3.820 0.934 -1.209 1.00 98.25 91 ALA A C 1
ATOM 660 O O . ALA A 1 91 ? -4.260 2.077 -1.316 1.00 98.25 91 ALA A O 1
ATOM 661 N N . TYR A 1 92 ? -2.515 0.666 -1.160 1.00 98.38 92 TYR A N 1
ATOM 662 C CA . TYR A 1 92 ? -1.466 1.678 -1.263 1.00 98.38 92 TYR A CA 1
ATOM 663 C C . TYR A 1 92 ? -0.663 1.460 -2.545 1.00 98.38 92 TYR A C 1
ATOM 665 O O . TYR A 1 92 ? 0.010 0.436 -2.695 1.00 98.38 92 TYR A O 1
ATOM 673 N N . LEU A 1 93 ? -0.708 2.432 -3.454 1.00 98.12 93 LEU A N 1
ATOM 674 C CA . LEU A 1 93 ? 0.117 2.451 -4.662 1.00 98.12 93 LEU A CA 1
ATOM 675 C C . LEU A 1 93 ? 1.438 3.151 -4.331 1.00 98.12 93 LEU A C 1
ATOM 677 O O . LEU A 1 93 ? 1.422 4.300 -3.893 1.00 98.12 93 LEU A O 1
ATOM 681 N N . THR A 1 94 ? 2.574 2.466 -4.476 1.00 97.88 94 THR A N 1
ATOM 682 C CA . THR A 1 94 ? 3.882 3.093 -4.200 1.00 97.88 94 THR A CA 1
ATOM 683 C C . THR A 1 94 ? 4.270 4.073 -5.306 1.00 97.88 94 THR A C 1
ATOM 685 O O . THR A 1 94 ? 3.777 3.960 -6.430 1.00 97.88 94 THR A O 1
ATOM 688 N N . GLY A 1 95 ? 5.214 4.974 -5.025 1.00 96.88 95 GLY A N 1
ATOM 689 C CA . GLY A 1 95 ? 5.885 5.763 -6.054 1.00 96.88 95 GLY A CA 1
ATOM 690 C C . GLY A 1 95 ? 6.773 4.919 -6.979 1.00 96.88 95 GL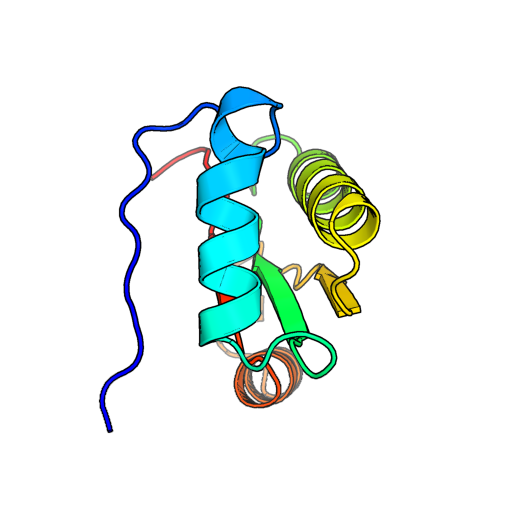Y A C 1
ATOM 691 O O . GLY A 1 95 ? 6.974 3.716 -6.763 1.00 96.88 95 GLY A O 1
ATOM 692 N N . GLY A 1 96 ? 7.286 5.571 -8.024 1.00 95.94 96 GLY A N 1
ATOM 693 C CA . GLY A 1 96 ? 8.115 4.990 -9.081 1.00 95.94 96 GLY A CA 1
ATOM 694 C C . GLY A 1 96 ? 7.917 5.744 -10.400 1.00 95.94 96 GLY A C 1
ATOM 695 O O . GLY A 1 96 ? 7.870 6.972 -10.396 1.00 95.94 96 GLY A O 1
ATOM 696 N N . ASP A 1 97 ? 7.760 5.003 -11.496 1.00 95.38 97 ASP A N 1
ATOM 697 C CA . ASP A 1 97 ? 7.481 5.497 -12.852 1.00 95.38 97 ASP A CA 1
ATOM 698 C C . ASP A 1 97 ? 5.950 5.622 -13.079 1.00 95.38 97 ASP A C 1
ATOM 700 O O . ASP A 1 97 ? 5.276 4.583 -13.082 1.00 95.38 97 ASP A O 1
ATOM 704 N N . PRO A 1 98 ? 5.382 6.848 -13.164 1.00 89.81 98 PRO A N 1
ATOM 705 C CA . PRO A 1 98 ? 3.935 7.086 -13.246 1.00 89.81 98 PRO A CA 1
ATOM 706 C C . PRO A 1 98 ? 3.314 6.857 -14.634 1.00 89.81 98 PRO A C 1
ATOM 708 O O . PRO A 1 98 ? 3.956 7.176 -15.660 1.00 89.81 98 PRO A O 1
#

Radius of gyration: 12.87 Å; Cα contacts (8 Å, |Δi|>4): 154; chains: 1; bounding box: 34×28×31 Å

Mean predicted aligned error: 2.44 Å